Protein AF-A0A645H2A6-F1 (afdb_monomer_lite)

Organism: NCBI:txid1076179

InterPro domains:
  IPR023812 Conserved hypothetical protein CHP04002 [TIGR04002] (1-98)

Foldseek 3Di:
DVCVVVVNVVCVVLCVVLVVVLCVQDDDPDLALDDPSRLVSLVVSLVSSLVSQLVVCCVVVVDSPVSVVVSVVVSVPSVVVSVVSVVVRVVCRVVSVVVVVD

Sequence (102 aa):
MADILTGSANWALATIIIKPILVLFFTNKSKKIINTRNVCAAIIAGIAGTVLYMVAEGIMYGSFVSAFVLSLIGLVQPIGSFIVFVVIGLVFDKLKIKEMVK

Secondary structure (DSSP, 8-state):
-HHHHTT-GGGHHHHHHHHHHHHHT--S-SSSSS-HHHHHHHHHHHHHHHHHHHHHHHHHHS-HHHHHHHHHHHTHHHHHHHHHHHHHHHHHHHTTHHHH--

Structure (mmCIF, N/CA/C/O backbone):
data_AF-A0A645H2A6-F1
#
_entry.id   AF-A0A645H2A6-F1
#
loop_
_atom_site.group_PDB
_atom_site.id
_atom_site.type_symbol
_atom_site.label_atom_id
_atom_site.label_alt_id
_atom_site.label_comp_id
_atom_site.label_asym_id
_atom_site.label_entity_id
_atom_site.label_seq_id
_atom_site.pdbx_PDB_ins_code
_atom_site.Cartn_x
_atom_site.Cartn_y
_atom_site.Cartn_z
_atom_site.occupancy
_atom_site.B_iso_or_equiv
_atom_site.auth_seq_id
_atom_site.auth_comp_id
_atom_site.auth_asym_id
_atom_site.auth_atom_id
_atom_site.pdbx_PDB_model_num
ATOM 1 N N . MET A 1 1 ? 1.114 -15.232 -1.999 1.00 57.00 1 MET A N 1
ATOM 2 C CA . MET A 1 1 ? 1.643 -14.560 -3.205 1.00 57.00 1 MET A CA 1
ATOM 3 C C . MET A 1 1 ? 0.669 -14.762 -4.350 1.00 57.00 1 MET A C 1
ATOM 5 O O . MET A 1 1 ? 0.659 -15.840 -4.921 1.00 57.00 1 MET A O 1
ATOM 9 N N . ALA A 1 2 ? -0.174 -13.767 -4.637 1.00 68.94 2 ALA A N 1
ATOM 10 C CA . ALA A 1 2 ? -1.167 -13.873 -5.709 1.00 68.94 2 ALA A CA 1
ATOM 11 C C . ALA A 1 2 ? -0.504 -14.025 -7.089 1.00 68.94 2 ALA A C 1
ATOM 13 O O . ALA A 1 2 ? -0.926 -14.855 -7.873 1.00 68.94 2 ALA A O 1
ATOM 14 N N . ASP A 1 3 ? 0.602 -13.322 -7.335 1.00 71.44 3 ASP A N 1
ATOM 15 C CA . ASP A 1 3 ? 1.275 -13.281 -8.638 1.00 71.44 3 ASP A CA 1
ATOM 16 C C . ASP A 1 3 ? 1.783 -14.646 -9.129 1.00 71.44 3 ASP A C 1
ATOM 18 O O . ASP A 1 3 ? 1.651 -14.962 -10.305 1.00 71.44 3 ASP A O 1
ATOM 22 N N . ILE A 1 4 ? 2.282 -15.500 -8.227 1.00 66.38 4 ILE A N 1
ATOM 23 C CA . ILE A 1 4 ? 2.684 -16.8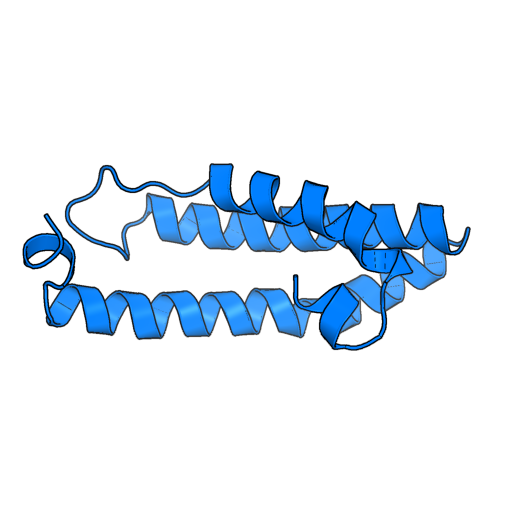77 -8.567 1.00 66.38 4 ILE A CA 1
ATOM 24 C C . ILE A 1 4 ? 1.456 -17.743 -8.883 1.00 66.38 4 ILE A C 1
ATOM 26 O O . ILE A 1 4 ? 1.481 -18.534 -9.820 1.00 66.38 4 ILE A O 1
ATOM 30 N N . LEU A 1 5 ? 0.371 -17.571 -8.122 1.00 67.19 5 LEU A N 1
ATOM 31 C CA . LEU A 1 5 ? -0.880 -18.315 -8.300 1.00 67.19 5 LEU A CA 1
ATOM 32 C C . LEU A 1 5 ? -1.616 -17.928 -9.593 1.00 67.19 5 LEU A C 1
ATOM 34 O O . LEU A 1 5 ? -2.271 -18.775 -10.188 1.00 67.19 5 LEU A O 1
ATOM 38 N N . THR A 1 6 ? -1.484 -16.679 -10.044 1.00 73.19 6 THR A N 1
ATOM 39 C CA . THR A 1 6 ? -2.120 -16.164 -11.270 1.00 73.19 6 THR A CA 1
ATOM 40 C C . THR A 1 6 ? -1.231 -16.316 -12.518 1.00 73.19 6 THR A C 1
ATOM 42 O O . THR A 1 6 ? -1.587 -15.831 -13.585 1.00 73.19 6 THR A O 1
ATOM 45 N N . GLY A 1 7 ? -0.070 -16.980 -12.415 1.00 68.81 7 GLY A N 1
ATOM 46 C CA . GLY A 1 7 ? 0.832 -17.228 -13.553 1.00 68.81 7 GLY A CA 1
ATOM 47 C C . GLY A 1 7 ? 1.778 -16.072 -13.910 1.00 68.81 7 GLY A C 1
ATOM 48 O O . GLY A 1 7 ? 2.560 -16.187 -14.850 1.00 68.81 7 GLY A O 1
ATOM 49 N N . SER A 1 8 ? 1.783 -14.990 -13.132 1.00 72.12 8 SER A N 1
ATOM 50 C CA . SER A 1 8 ? 2.650 -13.815 -13.297 1.00 72.12 8 SER A CA 1
ATOM 51 C C . SER A 1 8 ? 3.889 -13.902 -12.399 1.00 72.12 8 SER A C 1
ATOM 53 O O . SER A 1 8 ? 4.212 -12.972 -11.661 1.00 72.12 8 SER A O 1
ATOM 55 N N . ALA A 1 9 ? 4.606 -15.029 -12.440 1.00 73.94 9 ALA A N 1
ATOM 56 C CA . ALA A 1 9 ? 5.737 -15.292 -11.543 1.00 73.94 9 ALA A CA 1
ATOM 57 C C . ALA A 1 9 ? 6.852 -14.228 -11.625 1.00 73.94 9 ALA A C 1
ATOM 59 O O . ALA A 1 9 ? 7.477 -13.927 -10.610 1.00 73.94 9 ALA A O 1
ATOM 60 N N . ASN A 1 10 ? 7.046 -13.584 -12.782 1.00 78.44 10 ASN A N 1
ATOM 61 C CA . ASN A 1 10 ? 8.024 -12.500 -12.957 1.00 78.44 10 ASN A CA 1
ATOM 62 C C . ASN A 1 10 ? 7.773 -11.314 -12.009 1.00 78.44 10 ASN A C 1
ATOM 64 O O . ASN A 1 10 ? 8.709 -10.645 -11.582 1.00 78.44 10 ASN A O 1
ATOM 68 N N . TRP A 1 11 ? 6.515 -11.086 -11.629 1.00 79.50 11 TRP A N 1
ATOM 69 C CA . TRP A 1 11 ? 6.115 -10.031 -10.703 1.00 79.50 11 TRP A CA 1
ATOM 70 C C . TRP A 1 11 ? 6.260 -10.423 -9.231 1.00 79.50 11 TRP A C 1
ATOM 72 O O . TRP A 1 11 ? 6.196 -9.567 -8.346 1.00 79.50 11 TRP A O 1
ATOM 82 N N . ALA A 1 12 ? 6.503 -11.699 -8.924 1.00 82.56 12 ALA A N 1
ATOM 83 C CA . ALA A 1 12 ? 6.645 -12.167 -7.549 1.00 82.56 12 ALA A CA 1
ATOM 84 C C . ALA A 1 12 ? 7.797 -11.463 -6.812 1.00 82.56 12 ALA A C 1
ATOM 86 O O . ALA A 1 12 ? 7.641 -11.094 -5.647 1.00 82.56 12 ALA A O 1
ATOM 87 N N . LEU A 1 13 ? 8.920 -11.214 -7.499 1.00 82.38 13 LEU A N 1
ATOM 88 C CA . LEU A 1 13 ? 10.077 -10.528 -6.918 1.00 82.38 13 LEU A CA 1
ATOM 89 C C . LEU A 1 13 ? 9.805 -9.038 -6.666 1.00 82.38 13 LEU A C 1
ATOM 91 O O . LEU A 1 13 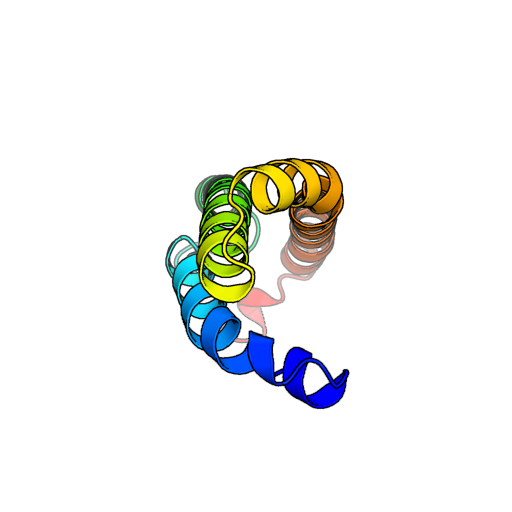? 10.194 -8.507 -5.634 1.00 82.38 13 LEU A O 1
ATOM 95 N N . ALA A 1 14 ? 9.098 -8.355 -7.565 1.00 84.62 14 ALA A N 1
ATOM 96 C CA . ALA A 1 14 ? 8.707 -6.969 -7.323 1.00 84.62 14 ALA A CA 1
ATOM 97 C C . ALA A 1 14 ? 7.712 -6.889 -6.152 1.00 84.62 14 ALA A C 1
ATOM 99 O O . ALA A 1 14 ? 7.882 -6.120 -5.206 1.00 84.62 14 ALA A O 1
ATOM 100 N N . THR A 1 15 ? 6.691 -7.746 -6.153 1.00 85.38 15 THR A N 1
ATOM 101 C CA . THR A 1 15 ? 5.614 -7.685 -5.158 1.00 85.38 15 THR A CA 1
ATOM 102 C C . THR A 1 15 ? 6.035 -8.108 -3.753 1.00 85.38 15 THR A C 1
ATOM 104 O O . THR A 1 15 ? 5.455 -7.593 -2.792 1.00 85.38 15 THR A O 1
ATOM 107 N N . ILE A 1 16 ? 7.041 -8.981 -3.601 1.00 87.31 16 ILE A N 1
ATOM 108 C CA . ILE A 1 16 ? 7.597 -9.323 -2.281 1.00 87.31 16 ILE A CA 1
ATOM 109 C C . ILE A 1 16 ? 8.292 -8.129 -1.624 1.00 87.31 16 ILE A C 1
ATOM 111 O O . ILE A 1 16 ? 8.341 -8.069 -0.404 1.00 87.31 16 ILE A O 1
ATOM 115 N N . ILE A 1 17 ? 8.787 -7.171 -2.413 1.00 87.19 17 ILE A N 1
ATOM 116 C CA . ILE A 1 17 ? 9.435 -5.951 -1.917 1.00 87.19 17 ILE A CA 1
ATOM 117 C C . ILE A 1 17 ? 8.392 -4.853 -1.697 1.00 87.19 17 ILE A C 1
ATOM 119 O O . ILE A 1 17 ? 8.356 -4.228 -0.639 1.00 87.19 17 ILE A O 1
ATOM 123 N N . ILE A 1 18 ? 7.499 -4.645 -2.670 1.00 89.00 18 ILE A N 1
ATOM 124 C CA . ILE A 1 18 ? 6.520 -3.551 -2.634 1.00 89.00 18 ILE A CA 1
ATOM 125 C C . ILE A 1 18 ? 5.537 -3.735 -1.476 1.00 89.00 18 ILE A C 1
ATOM 127 O O . ILE A 1 18 ? 5.345 -2.816 -0.682 1.00 89.00 18 ILE A O 1
ATOM 131 N N . LYS A 1 19 ? 4.920 -4.917 -1.341 1.00 88.69 19 LYS A N 1
ATOM 132 C CA . LYS A 1 19 ? 3.824 -5.136 -0.377 1.00 88.69 19 LYS A CA 1
ATOM 133 C C . LYS A 1 19 ? 4.243 -4.868 1.082 1.00 88.69 19 LYS A C 1
ATOM 135 O O . LYS A 1 19 ? 3.489 -4.173 1.765 1.00 88.69 19 LYS A O 1
ATOM 140 N N . PRO A 1 20 ? 5.417 -5.324 1.566 1.00 89.12 20 PRO A N 1
ATOM 141 C CA . PRO A 1 20 ? 5.914 -4.958 2.891 1.00 89.12 20 PRO A CA 1
ATOM 142 C C . PRO A 1 20 ? 6.100 -3.454 3.088 1.00 89.12 20 PRO A C 1
ATOM 144 O O . PRO A 1 20 ? 5.715 -2.939 4.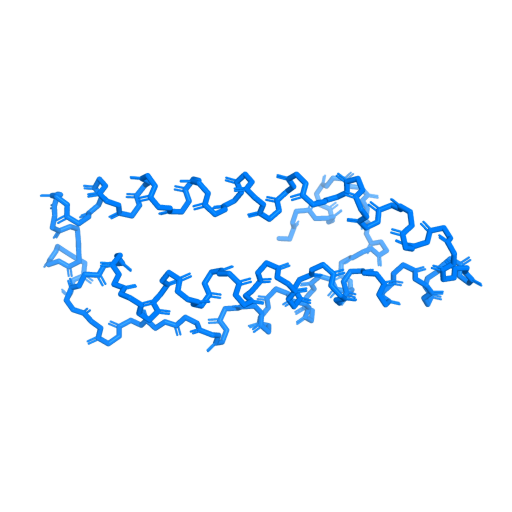131 1.00 89.12 20 PRO A O 1
ATOM 147 N N . ILE A 1 21 ? 6.628 -2.731 2.095 1.00 90.12 21 ILE A N 1
ATOM 148 C CA . ILE A 1 21 ? 6.834 -1.277 2.199 1.00 90.12 21 ILE A CA 1
ATOM 149 C C . ILE A 1 21 ? 5.498 -0.561 2.421 1.00 90.12 21 ILE A C 1
ATOM 151 O O . ILE A 1 21 ? 5.404 0.323 3.271 1.00 90.12 21 ILE A O 1
ATOM 155 N N . LEU A 1 22 ? 4.441 -0.982 1.718 1.00 90.19 22 LEU A N 1
ATOM 156 C CA . LEU A 1 22 ? 3.121 -0.356 1.836 1.00 90.19 22 LEU A CA 1
ATOM 157 C C . LEU A 1 22 ? 2.511 -0.508 3.233 1.00 90.19 22 LEU A C 1
ATOM 159 O O . LEU A 1 22 ? 1.828 0.400 3.705 1.00 90.19 22 LEU A O 1
ATOM 163 N N . VAL A 1 23 ? 2.754 -1.630 3.917 1.00 89.44 23 VAL A N 1
ATOM 164 C CA . VAL A 1 23 ? 2.186 -1.857 5.255 1.00 89.44 23 VAL A CA 1
ATOM 165 C C . VAL A 1 23 ? 2.930 -1.105 6.360 1.00 89.44 23 VAL A C 1
ATOM 167 O O . VAL A 1 23 ? 2.340 -0.867 7.412 1.00 89.44 23 VAL A O 1
ATOM 170 N N . LEU A 1 24 ? 4.174 -0.663 6.131 1.00 89.06 24 LEU A N 1
ATOM 171 C CA . LEU A 1 24 ? 4.958 0.091 7.123 1.00 89.06 24 LEU A CA 1
ATOM 172 C C . LEU A 1 24 ? 4.319 1.433 7.499 1.00 89.06 24 LEU A C 1
ATOM 174 O O . LEU A 1 24 ? 4.529 1.926 8.607 1.00 89.06 24 LEU A O 1
ATOM 178 N N . PHE A 1 25 ? 3.519 2.016 6.606 1.00 87.44 25 PHE A N 1
ATOM 179 C CA . PHE A 1 25 ? 2.807 3.264 6.883 1.00 87.44 25 PHE A CA 1
ATOM 180 C C . PHE A 1 25 ? 1.660 3.080 7.888 1.00 87.44 25 PHE A C 1
ATOM 182 O O . PHE A 1 25 ? 1.233 4.043 8.529 1.00 87.44 25 PHE A O 1
ATOM 189 N N . PHE A 1 26 ? 1.153 1.855 8.045 1.00 90.00 26 PHE A N 1
ATOM 190 C CA . PHE A 1 26 ? 0.008 1.559 8.898 1.00 90.00 26 PHE A CA 1
ATOM 191 C C . PHE A 1 26 ? 0.403 1.335 10.350 1.00 90.00 26 PHE A C 1
ATOM 193 O O . PHE A 1 26 ? 1.552 1.086 10.715 1.00 90.00 26 PHE A O 1
ATOM 200 N N . THR A 1 27 ? -0.598 1.391 11.226 1.00 87.31 27 THR A N 1
ATOM 201 C CA . THR A 1 27 ? -0.395 1.082 12.630 1.00 87.31 27 THR A CA 1
ATOM 202 C C . THR A 1 27 ? -1.487 0.237 13.257 1.00 87.31 27 THR A C 1
ATOM 204 O O . THR A 1 27 ? -2.666 0.329 12.912 1.00 87.31 27 THR A O 1
ATOM 207 N N . ASN A 1 28 ? -1.089 -0.481 14.308 1.00 84.75 28 ASN A N 1
ATOM 208 C CA . ASN A 1 28 ? -2.000 -1.134 15.230 1.00 84.75 28 ASN A CA 1
ATOM 209 C C . ASN A 1 28 ? -2.179 -0.398 16.580 1.00 84.75 28 ASN A C 1
ATOM 211 O O . ASN A 1 28 ? -3.005 -0.806 17.386 1.00 84.75 28 ASN A O 1
ATOM 215 N N . LYS A 1 29 ? -1.464 0.708 16.847 1.00 82.69 29 LYS A N 1
ATOM 216 C CA . LYS A 1 29 ? -1.442 1.348 18.186 1.00 82.69 29 LYS A CA 1
ATOM 217 C C . LYS A 1 29 ? -2.756 2.036 18.611 1.00 82.69 29 LYS A C 1
ATOM 219 O O . LYS A 1 29 ? -2.915 2.365 19.780 1.00 82.69 29 LYS A O 1
ATOM 224 N N . SER A 1 30 ? -3.681 2.289 17.683 1.00 83.25 30 SER A N 1
ATOM 225 C CA . SER A 1 30 ? -4.991 2.895 17.984 1.00 83.25 30 SER A CA 1
ATOM 226 C C . SER A 1 30 ? -5.983 1.860 18.526 1.00 83.25 30 SER A C 1
ATOM 228 O O . SER A 1 30 ? -5.853 0.681 18.227 1.00 83.25 30 SER A O 1
ATOM 230 N N . LYS A 1 31 ? -7.031 2.270 19.250 1.00 80.75 31 LYS A N 1
ATOM 231 C CA . LYS A 1 31 ? -8.148 1.370 19.619 1.00 80.75 31 LYS A CA 1
ATOM 232 C C . LYS A 1 31 ? -9.050 1.005 18.432 1.00 80.75 31 LYS A C 1
ATOM 234 O O . LYS A 1 31 ? -9.773 0.023 18.503 1.00 80.75 31 LYS A O 1
ATOM 239 N N . LYS A 1 32 ? -8.979 1.782 17.348 1.00 85.62 32 LYS A N 1
ATOM 240 C CA . LYS A 1 32 ? -9.772 1.613 16.124 1.00 85.62 32 LYS A CA 1
ATOM 241 C C . LYS A 1 32 ? -8.888 1.282 14.923 1.00 85.62 32 LYS A C 1
ATOM 243 O O . LYS A 1 32 ? -7.753 1.769 14.837 1.00 85.62 32 LYS A O 1
ATOM 248 N N . ILE A 1 33 ? -9.397 0.470 14.004 1.00 85.62 33 ILE A N 1
ATOM 249 C CA . ILE A 1 33 ? -8.805 0.169 12.698 1.00 85.62 33 ILE A CA 1
ATOM 250 C C . ILE A 1 33 ? -8.817 1.435 11.840 1.00 85.62 33 ILE A C 1
ATOM 252 O O . ILE A 1 33 ? 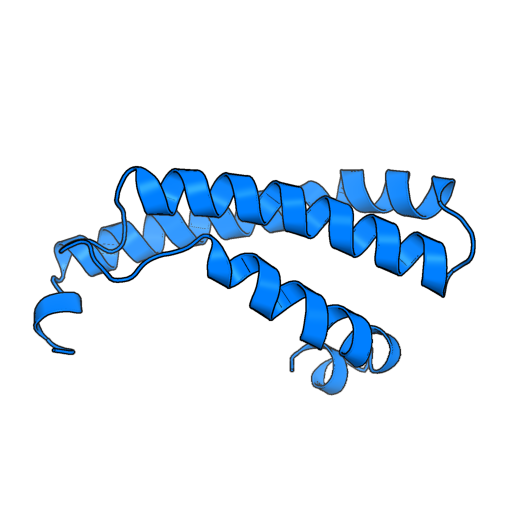-7.759 1.840 11.350 1.00 85.62 33 ILE A O 1
ATOM 256 N N . ILE A 1 34 ? -9.964 2.112 11.747 1.00 92.06 34 ILE A N 1
ATOM 257 C CA . ILE A 1 34 ? -10.103 3.396 11.065 1.00 92.06 34 ILE A CA 1
ATOM 258 C C . ILE A 1 34 ? -9.799 4.519 12.050 1.00 92.06 34 ILE A C 1
ATOM 260 O O . ILE A 1 34 ? -10.522 4.810 13.001 1.00 92.06 34 ILE A O 1
ATOM 264 N N . ASN A 1 35 ? -8.660 5.155 11.815 1.00 90.94 35 ASN A N 1
ATOM 265 C CA . ASN A 1 35 ? -8.207 6.345 12.515 1.00 90.94 35 ASN A CA 1
ATOM 266 C C . ASN A 1 35 ? -7.503 7.258 11.509 1.00 90.94 35 ASN A C 1
ATOM 268 O O . ASN A 1 35 ? -7.044 6.780 10.472 1.00 90.94 35 ASN A O 1
ATOM 272 N N . THR A 1 36 ? -7.381 8.548 11.824 1.00 88.00 36 THR A N 1
ATOM 273 C CA . THR A 1 36 ? -6.777 9.541 10.922 1.00 88.00 36 THR A CA 1
ATOM 274 C C . THR A 1 36 ? -5.412 9.090 10.403 1.00 88.00 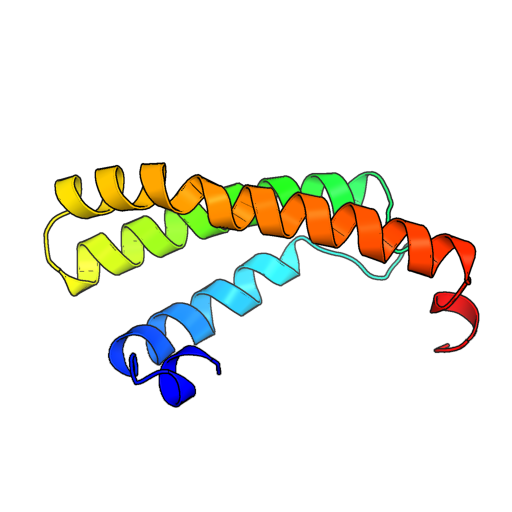36 THR A C 1
ATOM 276 O O . THR A 1 36 ? -5.153 9.195 9.210 1.00 88.00 36 THR A O 1
ATOM 279 N N . ARG A 1 37 ? -4.574 8.475 11.255 1.00 89.12 37 ARG A N 1
ATOM 280 C CA . ARG A 1 37 ? -3.268 7.954 10.830 1.00 89.12 37 ARG A CA 1
ATOM 281 C C . ARG A 1 37 ? -3.388 6.821 9.812 1.00 89.12 37 ARG A C 1
ATOM 283 O O . ARG A 1 37 ? -2.679 6.858 8.819 1.00 89.12 37 ARG A O 1
ATOM 290 N N . ASN A 1 38 ? -4.259 5.838 10.029 1.00 91.12 38 ASN A N 1
ATOM 291 C CA . ASN A 1 38 ? -4.427 4.713 9.104 1.00 91.12 38 ASN A CA 1
ATOM 292 C C . ASN A 1 38 ? -5.100 5.123 7.787 1.00 91.12 38 ASN A C 1
ATOM 294 O O . ASN A 1 38 ? -4.791 4.550 6.748 1.00 91.12 38 ASN A O 1
ATOM 298 N N . VAL A 1 39 ? -5.975 6.131 7.805 1.00 91.62 39 VAL A N 1
ATOM 299 C CA . VAL A 1 39 ? -6.549 6.702 6.576 1.00 91.62 39 VAL A CA 1
ATOM 300 C C . VAL A 1 39 ? -5.468 7.434 5.777 1.00 91.62 39 VAL A C 1
ATOM 302 O O . VAL A 1 39 ? -5.311 7.171 4.587 1.00 91.62 39 VAL A O 1
ATOM 305 N N . CYS A 1 40 ? -4.659 8.280 6.426 1.00 91.00 40 CYS A N 1
ATOM 306 C CA . CYS A 1 40 ? -3.504 8.912 5.780 1.00 91.00 40 CYS A CA 1
ATOM 307 C C . CYS A 1 40 ? -2.496 7.870 5.272 1.00 91.00 40 CYS A C 1
ATOM 309 O O . CYS A 1 40 ? -1.999 7.997 4.158 1.00 91.00 40 CYS A O 1
ATOM 311 N N . ALA A 1 41 ? -2.237 6.818 6.052 1.00 91.75 41 ALA A N 1
ATOM 312 C CA . ALA A 1 41 ? -1.367 5.715 5.660 1.00 91.75 41 ALA A CA 1
ATOM 313 C C . ALA A 1 41 ? -1.872 5.006 4.403 1.00 91.75 41 ALA A C 1
ATOM 315 O O . ALA A 1 41 ? -1.071 4.702 3.530 1.00 91.75 41 ALA A O 1
ATOM 316 N N . ALA A 1 42 ? -3.183 4.790 4.276 1.00 91.94 42 ALA A N 1
ATOM 317 C CA . ALA A 1 42 ? -3.769 4.166 3.096 1.00 91.94 42 ALA A CA 1
ATOM 318 C C . ALA A 1 42 ? -3.616 5.034 1.835 1.00 91.94 42 ALA A C 1
ATOM 320 O O . ALA A 1 42 ? -3.325 4.503 0.767 1.00 91.94 42 ALA A O 1
ATOM 321 N N . ILE A 1 43 ? -3.729 6.361 1.960 1.00 91.56 43 ILE A N 1
ATOM 322 C CA . ILE A 1 43 ? -3.470 7.295 0.851 1.00 91.56 43 ILE A CA 1
ATOM 323 C C . ILE A 1 43 ? -1.988 7.256 0.453 1.00 91.56 43 ILE A C 1
ATOM 325 O O . ILE A 1 43 ? -1.668 7.082 -0.723 1.00 91.56 43 ILE A O 1
ATOM 329 N N . ILE A 1 44 ? -1.080 7.355 1.431 1.00 92.38 44 ILE A N 1
ATOM 330 C CA . ILE A 1 44 ? 0.371 7.296 1.196 1.00 92.38 44 ILE A CA 1
ATOM 331 C C . ILE A 1 44 ? 0.758 5.953 0.571 1.00 92.38 44 ILE A C 1
ATOM 333 O O . ILE A 1 44 ? 1.515 5.928 -0.393 1.00 92.38 44 ILE A O 1
ATOM 337 N N . ALA A 1 45 ? 0.202 4.845 1.062 1.00 92.44 45 ALA A N 1
ATOM 338 C CA . ALA A 1 45 ? 0.416 3.514 0.511 1.00 92.44 45 ALA A CA 1
ATOM 339 C C . ALA A 1 45 ? -0.119 3.387 -0.924 1.00 92.44 45 ALA A C 1
ATOM 341 O O . ALA A 1 45 ? 0.512 2.729 -1.745 1.00 92.44 45 ALA A O 1
ATOM 342 N N . GLY A 1 46 ? -1.237 4.037 -1.259 1.00 91.19 46 GLY A N 1
ATOM 343 C CA . GLY A 1 46 ? -1.748 4.082 -2.631 1.00 91.19 46 GLY A CA 1
ATOM 344 C C . GLY A 1 46 ? -0.794 4.799 -3.591 1.00 91.19 46 GLY A C 1
ATOM 345 O O . GLY A 1 46 ? -0.486 4.278 -4.664 1.00 91.19 46 GL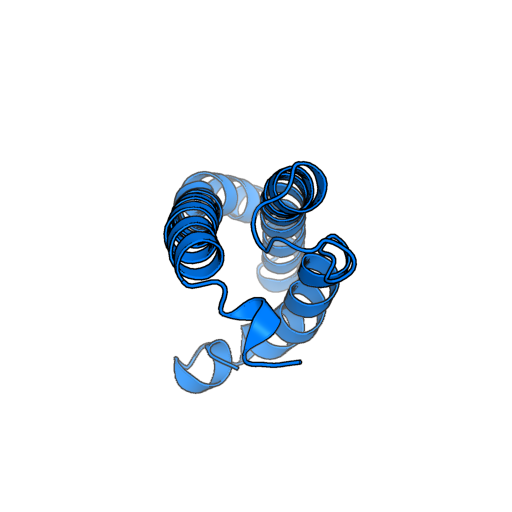Y A O 1
ATOM 346 N N . ILE A 1 47 ? -0.266 5.957 -3.181 1.00 91.00 47 ILE A N 1
ATOM 347 C CA . ILE A 1 47 ? 0.704 6.731 -3.972 1.00 91.00 47 ILE A CA 1
ATOM 348 C C . ILE A 1 47 ? 2.027 5.967 -4.089 1.00 91.00 47 ILE A C 1
ATOM 350 O O . ILE A 1 47 ? 2.510 5.734 -5.195 1.00 91.00 47 ILE A O 1
ATOM 354 N N . ALA A 1 48 ? 2.587 5.527 -2.960 1.00 92.25 48 ALA A N 1
ATOM 355 C CA . ALA A 1 48 ? 3.835 4.773 -2.915 1.00 92.25 48 ALA A CA 1
ATOM 356 C C . ALA A 1 48 ? 3.735 3.471 -3.718 1.00 92.25 48 ALA A C 1
ATOM 358 O O . ALA A 1 48 ? 4.656 3.136 -4.453 1.00 92.25 48 ALA A O 1
ATOM 359 N N . GLY A 1 49 ? 2.601 2.770 -3.631 1.00 90.75 49 GLY A N 1
ATOM 360 C CA . GLY A 1 49 ? 2.316 1.588 -4.435 1.00 90.75 49 GLY A CA 1
ATOM 361 C C . GLY A 1 49 ? 2.370 1.905 -5.921 1.00 90.75 49 GLY A C 1
ATOM 362 O O . GLY A 1 49 ? 3.146 1.284 -6.636 1.00 90.75 49 GLY A O 1
ATOM 363 N N . THR A 1 50 ? 1.621 2.913 -6.369 1.00 90.12 50 THR A N 1
ATOM 364 C CA . THR A 1 50 ? 1.587 3.316 -7.786 1.00 90.12 50 THR A CA 1
ATOM 365 C C . THR A 1 50 ? 2.985 3.653 -8.312 1.00 90.12 50 THR A C 1
ATOM 367 O O . THR A 1 50 ? 3.383 3.152 -9.358 1.00 90.12 50 THR A O 1
ATOM 370 N N . VAL A 1 51 ? 3.769 4.430 -7.558 1.00 90.44 51 VAL A N 1
ATOM 371 C CA . VAL A 1 51 ? 5.141 4.799 -7.945 1.00 90.44 51 VAL A CA 1
ATOM 372 C C . VAL A 1 51 ? 6.063 3.580 -7.994 1.00 90.44 51 VAL A C 1
ATOM 374 O O . VAL A 1 51 ? 6.817 3.417 -8.949 1.00 90.44 51 VAL A O 1
ATOM 377 N N . LEU A 1 52 ? 6.010 2.699 -6.993 1.00 90.50 52 LEU A N 1
ATOM 378 C CA . LEU A 1 52 ? 6.859 1.509 -6.954 1.00 90.50 52 LEU A CA 1
ATOM 379 C C . LEU A 1 52 ? 6.515 0.513 -8.069 1.00 90.50 52 LEU A C 1
ATOM 381 O O . LEU A 1 52 ? 7.427 -0.069 -8.654 1.00 90.50 52 LEU A O 1
ATOM 385 N N . TYR A 1 53 ? 5.228 0.339 -8.388 1.00 88.00 53 TYR A N 1
ATOM 386 C CA . TYR A 1 53 ? 4.799 -0.475 -9.528 1.00 88.00 53 TYR A CA 1
ATOM 387 C C . TYR A 1 53 ? 5.251 0.147 -10.853 1.00 88.00 53 TYR A C 1
ATOM 389 O O . TYR A 1 53 ? 5.812 -0.569 -11.674 1.00 88.00 53 TYR A O 1
ATOM 397 N N . MET A 1 54 ? 5.136 1.469 -11.022 1.00 89.44 54 MET A N 1
ATOM 398 C CA . MET A 1 54 ? 5.652 2.171 -12.204 1.00 89.44 54 MET A CA 1
ATOM 399 C C . MET A 1 54 ? 7.159 1.949 -12.397 1.00 89.44 54 MET A C 1
ATOM 401 O O . MET A 1 54 ? 7.623 1.688 -13.506 1.00 89.44 54 MET A O 1
ATOM 405 N N . VAL A 1 55 ? 7.941 2.051 -11.318 1.00 89.88 55 VAL A N 1
ATOM 406 C CA . VAL A 1 55 ? 9.392 1.818 -11.362 1.00 89.88 55 VAL A CA 1
ATOM 407 C C . VAL A 1 55 ? 9.694 0.360 -11.705 1.00 89.88 55 VAL A C 1
ATOM 409 O O . VAL A 1 55 ? 10.555 0.103 -12.544 1.00 89.88 55 VAL A O 1
ATOM 412 N N . ALA A 1 56 ? 8.971 -0.592 -11.108 1.00 89.12 56 ALA A N 1
ATOM 413 C CA . ALA A 1 56 ? 9.122 -2.010 -11.420 1.00 89.12 56 ALA A CA 1
ATOM 414 C C . ALA A 1 56 ? 8.808 -2.307 -12.897 1.00 89.12 56 ALA A C 1
ATOM 416 O O . ALA A 1 56 ? 9.601 -2.977 -13.552 1.00 89.12 56 ALA A O 1
ATOM 417 N N . GLU A 1 57 ? 7.725 -1.751 -13.450 1.00 87.31 57 GLU A N 1
ATOM 418 C CA . GLU A 1 57 ? 7.388 -1.879 -14.875 1.00 87.31 57 GLU A CA 1
ATOM 419 C C . GLU A 1 57 ? 8.455 -1.275 -15.779 1.00 87.31 57 GLU A C 1
ATOM 421 O O . GLU A 1 57 ? 8.866 -1.905 -16.753 1.00 87.31 57 GLU A O 1
ATOM 426 N N . GLY A 1 58 ? 8.932 -0.072 -15.450 1.00 87.81 58 GLY A N 1
ATOM 427 C CA . GLY A 1 58 ? 9.978 0.601 -16.213 1.00 87.81 58 GLY A CA 1
ATOM 428 C C . GLY A 1 58 ? 11.269 -0.216 -16.273 1.00 87.81 58 GLY A C 1
ATOM 429 O O . GLY A 1 58 ? 11.887 -0.300 -17.331 1.00 87.81 58 GLY A O 1
ATOM 430 N N . ILE A 1 59 ? 11.638 -0.879 -15.171 1.00 88.44 59 ILE A N 1
ATOM 431 C CA . ILE A 1 59 ? 12.809 -1.766 -15.104 1.00 88.44 59 ILE A CA 1
ATOM 432 C C . ILE A 1 59 ? 12.559 -3.083 -15.851 1.00 88.44 59 ILE A C 1
ATOM 434 O O . ILE A 1 59 ? 13.428 -3.534 -16.592 1.00 88.44 59 ILE A O 1
ATOM 438 N N . MET A 1 60 ? 11.391 -3.706 -15.674 1.00 85.81 60 MET A N 1
ATOM 439 C CA . MET A 1 60 ? 11.082 -5.018 -16.257 1.00 85.81 60 MET A CA 1
ATOM 440 C C . MET A 1 60 ? 10.889 -4.969 -17.774 1.00 85.81 60 MET A C 1
ATOM 442 O O . MET A 1 60 ? 11.299 -5.896 -18.470 1.00 85.81 60 MET A O 1
ATOM 446 N N . TYR A 1 61 ? 10.262 -3.908 -18.284 1.00 84.75 61 TYR A N 1
ATOM 447 C CA . TYR A 1 61 ? 9.890 -3.779 -19.696 1.00 84.75 61 TYR A CA 1
ATOM 448 C C . TYR A 1 61 ? 10.724 -2.735 -20.452 1.00 84.75 61 TYR A C 1
ATOM 450 O O . TYR A 1 61 ? 10.553 -2.575 -21.658 1.00 84.75 61 TYR A O 1
ATOM 458 N N . GLY A 1 62 ? 11.625 -2.018 -19.770 1.00 85.44 62 GLY A N 1
ATOM 459 C CA . GLY A 1 62 ? 12.579 -1.085 -20.383 1.00 85.44 62 GLY A CA 1
ATOM 460 C C . GLY A 1 62 ? 11.973 0.218 -20.916 1.00 85.44 62 GLY A C 1
ATOM 461 O O . GLY A 1 62 ? 12.671 0.995 -21.564 1.00 85.44 62 GLY A O 1
ATOM 462 N N . SER A 1 63 ? 10.689 0.481 -20.660 1.00 88.94 63 SER A N 1
ATOM 463 C CA . SER A 1 63 ? 9.987 1.676 -21.133 1.00 88.94 63 SER A CA 1
ATOM 464 C C . SER A 1 63 ? 9.196 2.332 -20.004 1.00 88.94 63 SER A C 1
ATOM 466 O O . SER A 1 63 ? 8.118 1.887 -19.604 1.00 88.94 63 SER A O 1
ATOM 468 N N . PHE A 1 64 ? 9.727 3.451 -19.510 1.00 86.19 64 PHE A N 1
ATOM 469 C CA . PHE A 1 64 ? 9.069 4.263 -18.484 1.00 86.19 64 PHE A CA 1
ATOM 470 C C . PHE A 1 64 ? 7.828 4.997 -19.006 1.00 86.19 64 PHE A C 1
ATOM 472 O O . PHE A 1 64 ? 6.941 5.325 -18.223 1.00 86.19 64 PHE A O 1
ATOM 479 N N . VAL A 1 65 ? 7.732 5.224 -20.321 1.00 86.12 65 VAL A N 1
ATOM 480 C CA . VAL A 1 65 ? 6.565 5.878 -20.934 1.00 86.12 65 VAL A CA 1
ATOM 481 C C . VAL A 1 65 ? 5.345 4.961 -20.872 1.00 86.12 65 VAL A C 1
ATOM 483 O O . VAL A 1 65 ? 4.278 5.386 -20.438 1.00 86.12 65 VAL A O 1
ATOM 486 N N . SER A 1 66 ? 5.505 3.685 -21.238 1.00 85.50 66 SER A N 1
ATOM 487 C CA . SER A 1 66 ? 4.424 2.700 -21.110 1.00 85.50 66 SER A CA 1
ATOM 488 C C . SER A 1 66 ? 4.074 2.443 -19.649 1.00 85.50 66 SER A C 1
ATOM 490 O O . SER A 1 66 ? 2.892 2.400 -19.323 1.00 85.50 66 SER A O 1
ATOM 492 N N . ALA A 1 67 ? 5.081 2.363 -18.771 1.00 87.75 67 ALA A N 1
ATOM 493 C CA . ALA A 1 67 ? 4.860 2.211 -17.336 1.00 87.75 67 ALA A CA 1
ATOM 494 C C . ALA A 1 67 ? 4.023 3.363 -16.763 1.00 87.75 67 ALA A C 1
ATOM 496 O O . ALA A 1 67 ? 3.091 3.141 -15.998 1.00 87.75 67 ALA A O 1
ATOM 497 N N . PHE A 1 68 ? 4.293 4.607 -17.171 1.00 86.06 68 PHE A N 1
ATOM 498 C CA . PHE A 1 68 ? 3.515 5.763 -16.729 1.00 86.06 68 PHE A CA 1
ATOM 499 C C . PHE A 1 68 ? 2.044 5.679 -17.162 1.00 86.06 68 PHE A C 1
ATOM 501 O O . PHE A 1 68 ? 1.145 5.872 -16.345 1.00 86.06 68 PHE A O 1
ATOM 508 N N . VAL A 1 69 ? 1.782 5.344 -18.430 1.00 87.12 69 VAL A N 1
ATOM 509 C CA . VAL A 1 69 ? 0.412 5.220 -18.958 1.00 87.12 69 VAL A CA 1
ATOM 510 C C . VAL A 1 69 ? -0.354 4.099 -18.251 1.00 87.12 69 VAL A C 1
ATOM 512 O O . VAL A 1 69 ? -1.498 4.299 -17.841 1.00 87.12 69 VAL A O 1
ATOM 515 N N . LEU A 1 70 ? 0.282 2.942 -18.057 1.00 85.75 70 LEU A N 1
ATOM 516 C CA . LEU A 1 70 ? -0.307 1.814 -17.333 1.00 85.75 70 LEU A CA 1
ATOM 517 C C . LEU A 1 70 ? -0.573 2.161 -15.868 1.00 85.75 70 LEU A C 1
ATOM 519 O O . LEU A 1 70 ? -1.635 1.827 -15.350 1.00 85.75 70 LEU A O 1
ATOM 523 N N . SER A 1 71 ? 0.325 2.913 -15.233 1.00 85.81 71 SER A N 1
ATOM 524 C CA . SER A 1 71 ? 0.160 3.376 -13.852 1.00 85.81 71 SER A CA 1
ATOM 525 C C . SER A 1 71 ? -1.057 4.285 -13.682 1.00 85.81 71 SER A C 1
ATOM 527 O O . SER A 1 71 ? -1.757 4.178 -12.677 1.00 85.81 71 SER A O 1
ATOM 529 N N . LEU A 1 72 ? -1.352 5.145 -14.667 1.00 84.12 72 LEU A N 1
ATOM 530 C CA . LEU A 1 72 ? -2.546 5.999 -14.648 1.00 84.12 72 LEU A CA 1
ATOM 531 C C . LEU A 1 72 ? -3.837 5.180 -14.725 1.00 84.12 72 LEU A C 1
ATOM 533 O O . LEU A 1 72 ? -4.775 5.443 -13.974 1.00 84.12 72 LEU A O 1
ATOM 537 N N . ILE A 1 73 ? -3.878 4.165 -15.591 1.00 84.69 73 ILE A N 1
ATOM 538 C CA . ILE A 1 73 ? -5.014 3.234 -15.685 1.00 84.69 73 ILE A CA 1
ATOM 539 C C . ILE A 1 73 ? -5.118 2.405 -14.393 1.00 84.69 73 ILE A C 1
ATOM 541 O O . ILE A 1 73 ? -6.210 2.170 -13.873 1.00 84.69 73 ILE A O 1
ATOM 545 N N . GLY A 1 74 ? -3.971 2.026 -13.830 1.00 85.19 74 GLY A N 1
ATOM 546 C CA . GLY A 1 74 ? -3.838 1.264 -12.595 1.00 85.19 74 GLY A CA 1
ATOM 547 C C . GLY A 1 74 ? -4.303 1.994 -11.336 1.00 85.19 74 GLY A C 1
ATOM 548 O O . GLY A 1 74 ? -4.530 1.329 -10.329 1.00 85.19 74 GLY A O 1
ATOM 549 N N . LEU A 1 75 ? -4.534 3.317 -11.370 1.00 87.31 75 LEU A N 1
ATOM 550 C CA . LEU A 1 75 ? -5.024 4.097 -10.219 1.00 87.31 75 LEU A CA 1
ATOM 551 C C . LEU A 1 75 ? -6.379 3.616 -9.684 1.00 87.31 75 LEU A C 1
ATOM 553 O O . LEU A 1 75 ? -6.684 3.810 -8.505 1.00 87.31 75 LEU A O 1
ATOM 557 N N . VAL A 1 76 ? -7.175 2.929 -10.506 1.00 89.94 76 VAL A N 1
ATOM 558 C CA . VAL A 1 76 ? -8.424 2.299 -10.059 1.00 89.94 76 VAL A CA 1
ATOM 559 C C . VAL A 1 76 ? -8.194 1.295 -8.920 1.00 89.94 76 VAL A C 1
ATOM 561 O O . VAL A 1 76 ? -9.029 1.171 -8.025 1.00 89.94 76 VAL A O 1
ATOM 564 N N . GLN A 1 77 ? -7.040 0.622 -8.890 1.00 87.19 77 GLN A N 1
ATOM 565 C CA . GLN A 1 77 ? -6.706 -0.384 -7.885 1.00 87.19 77 GLN A CA 1
ATOM 566 C C . GLN A 1 77 ? -6.465 0.205 -6.482 1.00 87.19 77 GLN A C 1
ATOM 568 O O . GLN A 1 77 ? -7.119 -0.262 -5.540 1.00 87.19 77 GLN A O 1
ATOM 573 N N . PRO A 1 78 ? -5.568 1.195 -6.271 1.00 89.56 78 PRO A N 1
ATOM 574 C CA . PRO A 1 78 ? -5.392 1.809 -4.960 1.00 89.56 78 PRO A CA 1
ATOM 575 C C . PRO A 1 78 ? -6.657 2.544 -4.502 1.00 89.56 78 PRO A C 1
ATOM 577 O O . PRO A 1 78 ? -6.972 2.489 -3.315 1.00 89.56 78 PRO A O 1
ATOM 580 N N . ILE A 1 79 ? -7.430 3.146 -5.416 1.00 89.88 79 ILE A N 1
ATOM 581 C CA . ILE A 1 79 ? -8.714 3.786 -5.081 1.00 89.88 79 ILE A CA 1
ATOM 582 C C . ILE A 1 79 ? -9.726 2.742 -4.591 1.00 89.88 79 ILE A C 1
ATOM 584 O O . ILE A 1 79 ? -10.296 2.893 -3.510 1.00 89.88 79 ILE A O 1
ATOM 588 N N . GLY A 1 80 ? -9.912 1.651 -5.339 1.00 91.75 80 GLY A N 1
ATOM 589 C CA . GLY A 1 80 ? -10.797 0.555 -4.943 1.00 91.75 80 GLY A CA 1
ATOM 590 C C . GLY A 1 80 ? -10.379 -0.067 -3.609 1.00 91.75 80 GLY A C 1
ATOM 591 O O . GLY A 1 80 ? -11.208 -0.258 -2.720 1.00 91.75 80 GLY A O 1
ATOM 592 N N . SER A 1 81 ? -9.077 -0.294 -3.423 1.00 90.75 81 SER A N 1
ATOM 593 C CA . SER A 1 81 ? -8.519 -0.835 -2.177 1.00 90.75 81 SER A CA 1
ATOM 594 C C . SER A 1 81 ? -8.734 0.106 -0.991 1.00 90.75 81 SER A C 1
ATOM 596 O O . SER A 1 81 ? -9.055 -0.355 0.103 1.00 90.75 81 SER A O 1
ATOM 598 N N . PHE A 1 82 ? -8.604 1.419 -1.196 1.00 92.50 82 PHE A N 1
ATOM 599 C CA . PHE A 1 82 ? -8.866 2.426 -0.170 1.00 92.50 82 PHE A CA 1
ATOM 600 C C . PHE A 1 82 ? -10.334 2.418 0.269 1.00 92.50 82 PHE A C 1
ATOM 602 O O . PHE A 1 82 ? -10.614 2.382 1.467 1.00 92.50 82 PHE A O 1
ATOM 609 N N . ILE A 1 83 ? -11.270 2.386 -0.685 1.00 93.25 83 ILE A N 1
ATOM 610 C CA . ILE A 1 83 ? -12.710 2.327 -0.391 1.00 93.25 83 ILE A CA 1
ATOM 611 C C . ILE A 1 83 ? -13.031 1.062 0.410 1.00 93.25 83 ILE A C 1
ATOM 613 O O . ILE A 1 83 ? -13.664 1.143 1.463 1.00 93.25 83 ILE A O 1
ATOM 617 N N . VAL A 1 84 ? -12.546 -0.097 -0.045 1.00 94.19 84 VAL A N 1
ATOM 618 C CA . VAL A 1 84 ? -12.745 -1.380 0.646 1.00 94.19 84 VAL A CA 1
ATOM 619 C C . VAL A 1 84 ? -12.152 -1.346 2.056 1.00 94.19 84 VAL A C 1
ATOM 621 O O . VAL A 1 84 ? -12.825 -1.746 3.006 1.00 94.19 84 VAL A O 1
ATOM 624 N N . PHE A 1 85 ? -10.933 -0.823 2.220 1.00 93.00 85 PHE A N 1
ATOM 625 C CA . PHE A 1 85 ? -10.290 -0.682 3.527 1.00 93.00 85 PHE A CA 1
ATOM 626 C C . PHE A 1 85 ? -11.127 0.168 4.489 1.00 93.00 85 PHE A C 1
ATOM 628 O O . PHE A 1 85 ? -11.336 -0.236 5.633 1.00 93.00 85 PHE A O 1
ATOM 635 N N . VAL A 1 86 ? -11.647 1.310 4.029 1.00 92.56 86 VAL A N 1
ATOM 636 C CA . VAL A 1 86 ? -12.487 2.193 4.848 1.00 92.56 86 VAL A CA 1
ATOM 637 C C . VAL A 1 86 ? -13.801 1.510 5.222 1.00 92.56 86 VAL A C 1
ATOM 639 O O . VAL A 1 86 ? -14.150 1.484 6.400 1.00 92.56 86 VAL A O 1
ATOM 642 N N . VAL A 1 87 ? -14.515 0.920 4.260 1.00 94.00 87 VAL A N 1
ATOM 643 C CA . VAL A 1 87 ? -15.815 0.274 4.510 1.00 94.00 87 VAL A CA 1
ATOM 644 C C . VAL A 1 87 ? -15.670 -0.897 5.482 1.00 94.00 87 VAL A C 1
ATOM 646 O O . VAL A 1 87 ? -16.351 -0.927 6.508 1.00 94.00 87 VAL A O 1
ATOM 649 N N . ILE A 1 88 ? -14.752 -1.829 5.211 1.00 92.88 88 ILE A N 1
ATOM 650 C CA . ILE A 1 88 ? -14.529 -2.997 6.076 1.00 92.88 88 ILE A CA 1
ATOM 651 C C . ILE A 1 88 ? -14.006 -2.557 7.444 1.00 92.88 88 ILE A C 1
ATOM 653 O O . ILE A 1 88 ? -14.485 -3.038 8.471 1.00 92.88 88 ILE A O 1
ATOM 657 N N . GLY A 1 89 ? -13.068 -1.609 7.480 1.00 91.19 89 GLY A N 1
ATOM 658 C CA . GLY A 1 89 ? -12.517 -1.100 8.729 1.00 91.19 89 GLY A CA 1
ATOM 659 C C . GLY A 1 89 ? -13.580 -0.453 9.620 1.00 91.19 89 GLY A C 1
ATOM 660 O O . GLY A 1 89 ? -13.583 -0.697 10.825 1.00 91.19 89 GLY A O 1
ATOM 661 N N . LEU A 1 90 ? -14.524 0.305 9.048 1.00 91.38 90 LEU A N 1
ATOM 662 C CA . LEU A 1 90 ? -15.645 0.889 9.793 1.00 91.38 90 LEU A CA 1
ATOM 663 C C . LEU A 1 90 ? -16.592 -0.183 10.347 1.00 91.38 90 LEU A C 1
ATOM 665 O O . LEU A 1 90 ? -17.047 -0.064 11.486 1.00 91.38 90 LEU A O 1
ATOM 669 N N . VAL A 1 91 ? -16.885 -1.231 9.570 1.00 93.00 91 VAL A N 1
ATOM 670 C CA . VAL A 1 91 ? -17.700 -2.367 10.034 1.00 93.00 91 VAL A CA 1
ATOM 671 C C . VAL A 1 91 ? -17.008 -3.073 11.199 1.00 93.00 91 VAL A C 1
ATOM 673 O O . VAL A 1 91 ? -17.627 -3.303 12.236 1.00 93.00 91 VAL A O 1
ATOM 676 N N . PHE A 1 92 ? -15.713 -3.356 11.081 1.00 91.31 92 PHE A N 1
ATOM 677 C CA . PHE A 1 92 ? -14.944 -4.025 12.132 1.00 91.31 92 PHE A CA 1
ATOM 678 C C . PHE A 1 92 ? -14.794 -3.172 13.393 1.00 91.31 92 PHE A C 1
ATOM 680 O O . PHE A 1 92 ? -14.845 -3.710 14.500 1.00 91.31 92 PHE A O 1
ATOM 687 N N . ASP A 1 93 ? -14.673 -1.851 13.246 1.00 89.62 93 ASP A N 1
ATOM 688 C CA . ASP A 1 93 ? -14.684 -0.925 14.379 1.00 89.62 93 ASP A CA 1
ATOM 689 C C . ASP A 1 93 ? -16.039 -0.900 15.093 1.00 89.62 93 ASP A C 1
ATOM 691 O O . ASP A 1 93 ? -16.071 -0.842 16.323 1.00 89.62 93 ASP A O 1
ATOM 695 N N . LYS A 1 94 ? -17.160 -0.994 14.362 1.00 88.62 94 LYS A N 1
ATOM 696 C CA . LYS A 1 94 ? -18.499 -1.120 14.967 1.00 88.62 94 LYS A CA 1
ATOM 697 C C . LYS A 1 94 ? -18.682 -2.441 15.707 1.00 88.62 94 LYS A C 1
ATOM 699 O O . LYS A 1 94 ? -19.266 -2.452 16.785 1.00 88.62 94 LYS A O 1
ATOM 704 N N . LEU A 1 95 ? -18.163 -3.530 15.146 1.00 90.62 95 LEU A N 1
ATOM 705 C CA . LEU A 1 95 ? -18.179 -4.858 15.761 1.00 90.62 95 LEU A CA 1
ATOM 706 C C . LEU A 1 95 ? -17.162 -5.003 16.902 1.00 90.62 95 LEU A C 1
ATOM 708 O O . LEU A 1 95 ? -17.125 -6.046 17.546 1.00 90.62 95 LEU A O 1
ATOM 712 N N . LYS A 1 96 ? -16.326 -3.982 17.146 1.00 85.50 96 LYS A N 1
ATOM 713 C CA . LYS A 1 96 ? -15.249 -4.001 18.143 1.00 85.50 96 LYS A CA 1
ATOM 714 C C . LYS A 1 96 ? -14.349 -5.236 18.022 1.00 85.50 96 LYS A C 1
ATOM 716 O O . LYS A 1 96 ? -13.824 -5.721 19.020 1.00 85.50 96 LYS A O 1
ATOM 721 N N . ILE A 1 97 ? -14.100 -5.714 16.796 1.00 84.50 97 ILE A N 1
ATOM 722 C CA . ILE A 1 97 ? -13.280 -6.919 16.551 1.00 84.50 97 ILE A CA 1
ATOM 723 C C . ILE A 1 97 ? -11.907 -6.810 17.221 1.00 84.50 97 ILE A C 1
ATOM 725 O O . ILE A 1 97 ? -11.360 -7.791 17.713 1.00 84.50 97 ILE A O 1
ATOM 729 N N . LYS A 1 98 ? -11.365 -5.595 17.316 1.00 75.81 98 LYS A N 1
ATOM 730 C CA . LYS A 1 98 ? -10.083 -5.338 17.972 1.00 75.81 98 LYS A CA 1
ATOM 731 C C . LYS A 1 98 ? -10.053 -5.676 19.470 1.00 75.81 98 LYS A C 1
ATOM 733 O O . LYS A 1 98 ? -8.978 -5.915 20.007 1.00 75.81 98 LYS A O 1
ATOM 738 N N . GLU A 1 99 ? -11.203 -5.677 20.137 1.00 80.06 99 GLU A N 1
ATOM 739 C CA . GLU A 1 99 ? -11.347 -6.096 21.536 1.00 80.06 99 GLU A CA 1
ATOM 740 C C . GLU A 1 99 ? -11.467 -7.623 21.660 1.00 80.06 99 GLU A C 1
ATOM 742 O O . GLU A 1 99 ? -11.079 -8.173 22.683 1.00 80.06 99 GLU A O 1
ATOM 747 N N . MET A 1 100 ? -11.944 -8.306 20.614 1.00 80.00 100 MET A N 1
ATOM 748 C CA . MET A 1 100 ? -12.103 -9.767 20.582 1.00 80.00 100 MET A CA 1
ATOM 749 C C . MET A 1 100 ? -10.810 -10.522 20.252 1.00 80.00 100 MET A C 1
ATOM 751 O O . MET A 1 100 ? -10.674 -11.686 20.608 1.00 80.00 100 MET A O 1
ATOM 755 N N . VAL A 1 101 ? -9.890 -9.883 19.526 1.00 74.75 101 VAL A N 1
ATOM 756 C CA . VAL A 1 101 ? -8.640 -10.494 19.023 1.00 74.75 101 VAL A CA 1
ATOM 757 C C . VAL A 1 101 ? -7.434 -10.107 19.899 1.00 74.75 101 VAL A C 1
ATOM 759 O O . VAL A 1 101 ? -6.287 -10.257 19.487 1.00 74.75 101 VAL A O 1
ATOM 762 N N . LYS A 1 102 ? -7.677 -9.546 21.089 1.00 54.69 102 LYS A N 1
ATOM 763 C CA . LYS A 1 102 ? -6.617 -9.074 21.982 1.00 54.69 102 LYS A CA 1
ATOM 764 C C . LYS A 1 102 ? -6.079 -10.175 22.886 1.00 54.69 102 LYS A C 1
ATOM 766 O O . LYS A 1 102 ? -6.901 -10.961 23.397 1.00 54.69 102 LYS A O 1
#

Radius of gyration: 15.79 Å; chains: 1; bounding box: 31×28×43 Å

pLDDT: mean 85.97, std 7.45, range [54.69, 94.19]